Protein AF-A0A3S5FDY9-F1 (afdb_monomer_lite)

pLDDT: mean 87.56, std 14.39, range [46.91, 98.69]

InterPro domains:
  IPR011762 Acetyl-coenzyme A carboxyltransferase, N-terminal [PS50980] (1-100)
  IPR029045 ClpP/crotonase-like domain superfamily [SSF52096] (1-87)
  IPR034733 Acetyl-coenzyme A carboxylase carboxyl transferase subunit beta [PF01039] (16-94)
  IPR049076 Acetyl-CoA carboxylase [PTHR45728] (1-89)

Structure (mmCIF, N/CA/C/O backbone):
data_AF-A0A3S5FDY9-F1
#
_entry.id   AF-A0A3S5FDY9-F1
#
loop_
_atom_site.group_PDB
_atom_site.id
_atom_site.type_symbol
_atom_site.label_atom_id
_atom_site.label_alt_id
_atom_site.label_comp_id
_atom_site.label_asym_id
_atom_site.label_entity_id
_atom_site.label_seq_id
_atom_site.pdbx_PDB_ins_code
_atom_site.Cartn_x
_atom_site.Cartn_y
_atom_site.Cartn_z
_atom_site.occupancy
_atom_site.B_iso_or_equiv
_atom_site.auth_seq_id
_atom_site.auth_comp_id
_atom_site.auth_asym_id
_atom_site.auth_atom_id
_atom_site.pdbx_PDB_model_num
ATOM 1 N N . MET A 1 1 ? 3.574 -2.003 -1.635 1.00 95.31 1 MET A N 1
ATO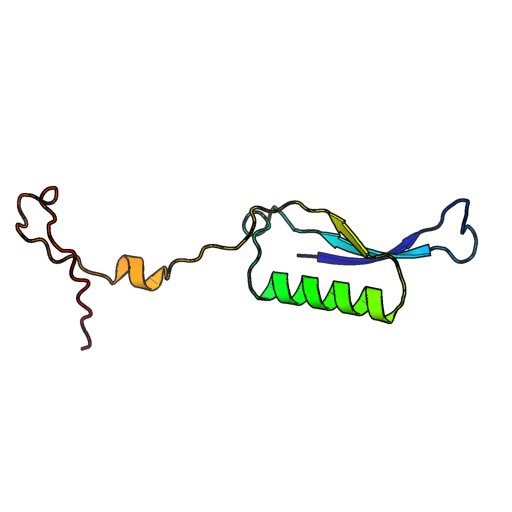M 2 C CA . MET A 1 1 ? 2.174 -1.669 -1.291 1.00 95.31 1 MET A CA 1
ATOM 3 C C . MET A 1 1 ? 1.766 -2.573 -0.151 1.00 95.31 1 MET A C 1
ATOM 5 O O . MET A 1 1 ? 1.966 -3.776 -0.273 1.00 95.31 1 MET A O 1
ATOM 9 N N . VAL A 1 2 ? 1.258 -2.017 0.942 1.00 97.00 2 VAL A N 1
ATOM 10 C CA . VAL A 1 2 ? 0.916 -2.781 2.147 1.00 97.00 2 VAL A CA 1
ATOM 11 C C . VAL A 1 2 ? -0.476 -2.380 2.616 1.00 97.00 2 VAL A C 1
ATOM 13 O O . VAL A 1 2 ? -0.866 -1.221 2.475 1.00 97.00 2 VAL A O 1
ATOM 16 N N . VAL A 1 3 ? -1.234 -3.354 3.116 1.00 98.12 3 VAL A N 1
ATOM 17 C CA . VAL A 1 3 ? -2.635 -3.195 3.515 1.00 98.12 3 VAL A CA 1
ATOM 18 C C . VAL A 1 3 ? -2.828 -3.786 4.902 1.00 98.12 3 VAL A C 1
ATOM 20 O O . VAL A 1 3 ? -2.382 -4.901 5.164 1.00 98.12 3 VAL A O 1
ATOM 23 N N . TRP A 1 4 ? -3.546 -3.067 5.758 1.00 98.44 4 TRP A N 1
ATOM 24 C CA . TRP A 1 4 ? -3.923 -3.508 7.094 1.00 98.44 4 TRP A CA 1
ATOM 25 C C . TRP A 1 4 ? -5.428 -3.396 7.290 1.00 98.44 4 TRP A C 1
ATOM 27 O O . TRP A 1 4 ? -6.060 -2.435 6.850 1.00 98.44 4 TRP A O 1
ATOM 37 N N . TYR A 1 5 ? -5.985 -4.365 8.009 1.00 98.12 5 TYR A N 1
ATOM 38 C CA . TYR A 1 5 ? -7.258 -4.209 8.696 1.00 98.12 5 TYR A CA 1
ATOM 39 C C . TYR A 1 5 ? -6.946 -3.759 10.122 1.00 98.12 5 TYR A C 1
ATOM 41 O O . TYR A 1 5 ? -6.222 -4.452 10.836 1.00 98.12 5 TYR A O 1
ATOM 49 N N . MET A 1 6 ? -7.463 -2.607 10.534 1.00 97.81 6 MET A N 1
ATOM 50 C CA . MET A 1 6 ? -7.244 -2.078 11.880 1.00 97.81 6 MET A CA 1
ATOM 51 C C . MET A 1 6 ? -8.578 -1.877 12.581 1.00 97.81 6 MET A C 1
ATOM 53 O O . MET A 1 6 ? -9.531 -1.395 11.973 1.00 97.81 6 MET A O 1
ATOM 57 N N . LEU A 1 7 ? -8.626 -2.202 13.870 1.00 97.88 7 LEU A N 1
ATOM 58 C CA . LEU A 1 7 ? -9.726 -1.832 14.749 1.00 97.88 7 LEU A CA 1
ATOM 59 C C . LEU A 1 7 ? -9.263 -0.672 15.631 1.00 97.88 7 LEU A C 1
ATOM 61 O O . LEU A 1 7 ? -8.392 -0.847 16.480 1.00 97.88 7 LEU A O 1
ATOM 65 N N . LEU A 1 8 ? -9.815 0.518 15.403 1.00 97.12 8 LEU A N 1
ATOM 66 C CA . LEU A 1 8 ? -9.441 1.725 16.134 1.00 97.12 8 LEU A CA 1
ATOM 67 C C . LEU A 1 8 ? -10.380 1.923 17.324 1.00 97.12 8 LEU A C 1
ATOM 69 O O . LEU A 1 8 ? -11.578 2.110 17.127 1.00 97.12 8 LEU A O 1
ATOM 73 N N . LEU A 1 9 ? -9.852 1.906 18.546 1.00 97.62 9 LEU A N 1
ATOM 74 C CA . LEU A 1 9 ? -10.603 2.335 19.726 1.00 97.62 9 LEU A CA 1
ATOM 75 C C . LEU A 1 9 ? -10.522 3.859 19.818 1.00 97.62 9 LEU A C 1
ATOM 77 O O . LEU A 1 9 ? -9.432 4.419 19.933 1.00 97.62 9 LEU A O 1
ATOM 81 N N . THR A 1 10 ? -11.668 4.527 19.737 1.00 96.12 10 THR A N 1
ATOM 82 C CA . THR A 1 10 ? -11.773 5.990 19.841 1.00 96.12 10 THR A CA 1
ATOM 83 C C . THR A 1 10 ? -12.780 6.359 20.932 1.00 96.12 10 THR A C 1
ATOM 85 O O . THR A 1 10 ? -13.579 5.500 21.316 1.00 96.12 10 THR A O 1
ATOM 88 N N . PRO A 1 11 ? -12.793 7.605 21.442 1.00 97.75 11 PRO A N 1
ATOM 89 C CA . PRO A 1 11 ? -13.803 8.043 22.410 1.00 97.75 11 PRO A CA 1
ATOM 90 C C . PRO A 1 11 ? -15.249 7.837 21.931 1.00 97.75 11 PRO A C 1
ATOM 92 O O . PRO A 1 11 ? -16.132 7.564 22.737 1.00 97.75 11 PRO A O 1
ATOM 95 N N . GLU A 1 12 ? -15.487 7.919 20.621 1.00 96.50 12 GLU A N 1
ATOM 96 C CA . GLU A 1 12 ? -16.792 7.702 19.987 1.00 96.50 12 GLU A CA 1
ATOM 97 C C . GLU A 1 12 ? -17.133 6.213 19.799 1.00 96.50 12 GLU A C 1
ATOM 99 O O . GLU A 1 12 ? -18.298 5.869 19.615 1.00 96.50 12 GLU A O 1
ATOM 104 N N . ALA A 1 13 ? -16.138 5.319 19.842 1.00 95.44 13 ALA A N 1
ATOM 105 C CA . ALA A 1 13 ? -16.307 3.870 19.722 1.00 95.44 13 ALA A CA 1
ATOM 106 C C . ALA A 1 13 ? -15.406 3.093 20.715 1.00 95.44 13 ALA A C 1
ATOM 108 O O . ALA A 1 13 ? -14.558 2.303 20.290 1.00 95.44 13 ALA A O 1
ATOM 109 N N . PRO A 1 14 ? -15.569 3.279 22.041 1.00 95.69 14 PRO A N 1
ATOM 110 C CA . PRO A 1 14 ? -14.603 2.796 23.032 1.00 95.69 14 PRO A CA 1
ATOM 111 C C . PRO A 1 14 ? -14.704 1.291 23.324 1.00 95.69 14 PRO A C 1
ATOM 113 O O . PRO A 1 14 ? -13.743 0.702 23.808 1.00 95.69 14 PRO A O 1
ATOM 116 N N . VAL A 1 15 ? -15.853 0.663 23.043 1.00 95.50 15 VAL A N 1
ATOM 117 C CA . VAL A 1 15 ? -16.102 -0.762 23.343 1.00 95.50 15 VAL A CA 1
ATOM 118 C C . VAL A 1 15 ? -15.917 -1.638 22.106 1.00 95.50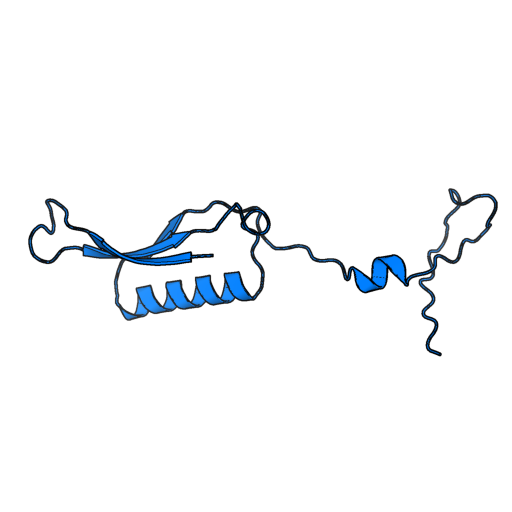 15 VAL A C 1
ATOM 120 O O . VAL A 1 15 ? -15.194 -2.627 22.143 1.00 95.50 15 VAL A O 1
ATOM 123 N N . HIS A 1 16 ? -16.566 -1.277 20.998 1.00 95.00 16 HIS A N 1
ATOM 124 C CA . HIS A 1 16 ? -16.565 -2.090 19.777 1.00 95.00 16 HIS A CA 1
ATOM 125 C C . HIS A 1 16 ? -15.503 -1.663 18.758 1.00 95.00 16 HIS A C 1
ATOM 127 O O . HIS A 1 16 ? -15.232 -2.411 17.822 1.00 95.00 16 HIS A O 1
ATOM 133 N N . GLY A 1 17 ? -14.894 -0.487 18.941 1.00 97.38 17 GLY A N 1
ATOM 134 C CA . GLY A 1 17 ? -13.959 0.099 17.990 1.00 97.38 17 GLY A CA 1
ATOM 135 C C . GLY A 1 17 ? -14.593 0.464 16.649 1.00 97.38 17 GLY A C 1
ATOM 136 O O . GLY A 1 17 ? -15.761 0.191 16.365 1.00 97.38 17 GLY A O 1
ATOM 137 N N . ARG A 1 18 ? -13.790 1.093 15.794 1.00 97.44 18 ARG A N 1
ATOM 138 C CA . ARG A 1 18 ? -14.128 1.395 14.407 1.00 97.44 18 ARG A CA 1
ATOM 139 C C . ARG A 1 18 ? -13.175 0.641 13.479 1.00 97.44 18 ARG A C 1
ATOM 141 O O . ARG A 1 18 ? -11.983 0.955 13.465 1.00 97.44 18 ARG A O 1
ATOM 148 N N . PRO A 1 19 ? -13.660 -0.34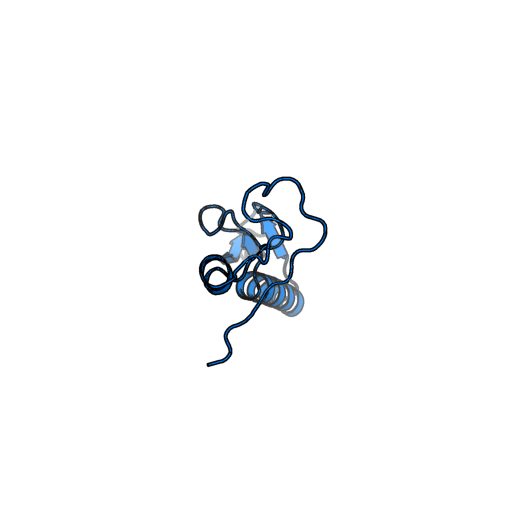5 12.709 1.00 98.00 19 PRO A N 1
ATOM 149 C C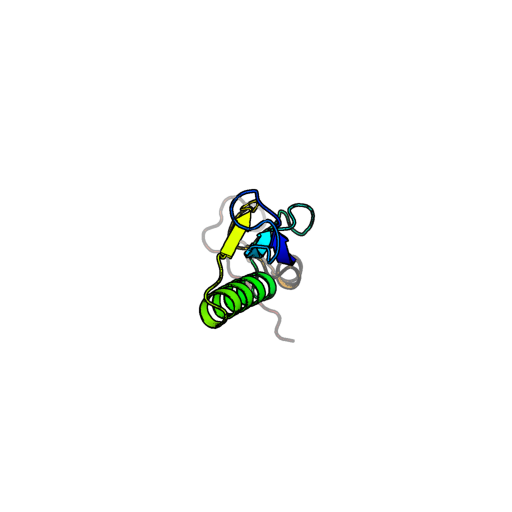A . PRO A 1 19 ? -12.826 -1.038 11.741 1.00 98.00 19 PRO A CA 1
ATOM 150 C C . PRO A 1 19 ? -12.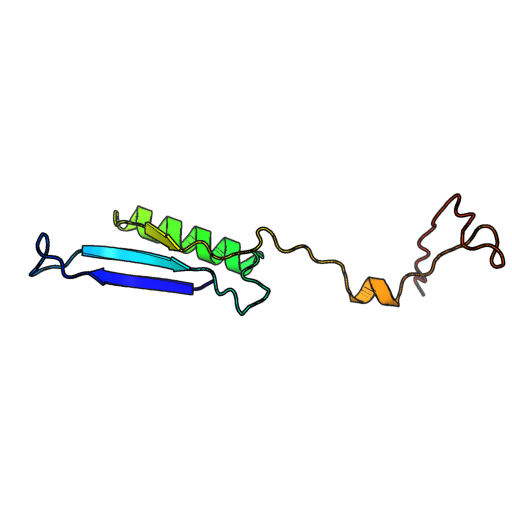501 -0.126 10.558 1.00 98.00 19 PRO A C 1
ATOM 152 O O . PRO A 1 19 ? -13.362 0.616 10.085 1.00 98.00 19 PRO A O 1
ATOM 155 N N . VAL A 1 20 ? -11.267 -0.194 10.068 1.00 98.25 20 VAL A N 1
ATOM 156 C CA . VAL A 1 20 ? -10.807 0.517 8.870 1.00 98.25 20 VAL A CA 1
ATOM 157 C C . VAL A 1 20 ? -9.879 -0.374 8.047 1.00 98.25 20 VAL A C 1
ATOM 159 O O . VAL A 1 20 ? -9.148 -1.205 8.591 1.00 98.25 20 VAL A O 1
ATOM 162 N N . ILE A 1 21 ? -9.870 -0.165 6.732 1.00 98.69 21 ILE A N 1
ATOM 163 C CA . ILE A 1 21 ? -8.783 -0.639 5.870 1.00 98.69 21 ILE A CA 1
ATOM 164 C C . ILE A 1 21 ? -7.794 0.510 5.686 1.00 98.69 21 ILE A C 1
ATOM 166 O O . ILE A 1 21 ? -8.167 1.563 5.170 1.00 98.69 21 ILE A O 1
ATOM 170 N N . LEU A 1 22 ? -6.538 0.303 6.074 1.00 98.38 22 LEU A N 1
ATOM 171 C CA . LEU A 1 22 ? -5.435 1.222 5.801 1.00 98.38 22 LEU A CA 1
ATOM 172 C C . LEU A 1 22 ? -4.566 0.650 4.688 1.00 98.38 22 LEU A C 1
ATOM 174 O O . LEU A 1 22 ? -4.211 -0.526 4.719 1.00 98.38 22 LEU A O 1
ATOM 178 N N . ILE A 1 23 ? -4.191 1.483 3.728 1.00 98.12 23 ILE A N 1
ATOM 179 C CA . ILE A 1 23 ? -3.250 1.132 2.670 1.00 98.12 23 ILE A CA 1
ATOM 180 C C . ILE A 1 23 ? -2.149 2.184 2.583 1.00 98.12 23 ILE A C 1
ATOM 182 O O . ILE A 1 23 ? -2.406 3.380 2.720 1.00 98.12 23 ILE A O 1
ATOM 186 N N . SER A 1 24 ? -0.919 1.736 2.354 1.00 97.81 24 SER A N 1
ATOM 187 C CA . SER A 1 24 ? 0.233 2.612 2.151 1.00 97.81 24 SER A CA 1
ATOM 188 C C . SER A 1 24 ? 1.143 2.070 1.061 1.00 97.81 24 SER A C 1
ATOM 190 O O . SER A 1 24 ? 1.355 0.856 0.925 1.00 97.81 24 SER A O 1
ATOM 192 N N . ASN A 1 25 ? 1.748 2.984 0.311 1.00 97.38 25 ASN A N 1
ATOM 193 C CA . ASN A 1 25 ? 2.936 2.653 -0.461 1.00 97.38 25 ASN A CA 1
ATOM 194 C C . ASN A 1 25 ? 4.101 2.352 0.494 1.00 97.38 25 ASN A C 1
ATOM 196 O O . ASN A 1 25 ? 4.147 2.860 1.614 1.00 97.38 25 ASN A O 1
ATOM 200 N N . ASP A 1 26 ? 5.048 1.544 0.025 1.00 95.88 26 ASP A N 1
ATOM 201 C CA . ASP A 1 26 ? 6.353 1.401 0.665 1.00 95.88 26 ASP A CA 1
ATOM 202 C C . ASP A 1 26 ? 7.364 2.129 -0.219 1.00 95.88 26 ASP A C 1
ATOM 204 O O . ASP A 1 26 ? 7.678 1.663 -1.316 1.00 95.88 26 ASP A O 1
ATOM 208 N N . VAL A 1 27 ? 7.820 3.298 0.231 1.00 95.25 27 VAL A N 1
ATOM 209 C CA . VAL A 1 27 ? 8.729 4.147 -0.549 1.00 95.25 27 VAL A CA 1
ATOM 210 C C . VAL A 1 27 ? 10.115 3.517 -0.704 1.00 95.25 27 VAL A C 1
ATOM 212 O O . VAL A 1 27 ? 10.817 3.802 -1.673 1.00 95.25 27 VAL A O 1
ATOM 215 N N . THR A 1 28 ? 10.501 2.606 0.193 1.00 95.56 28 THR A N 1
ATOM 216 C CA . THR A 1 28 ? 11.793 1.911 0.118 1.00 95.56 28 THR A CA 1
ATOM 217 C C . THR A 1 28 ? 11.825 0.895 -1.028 1.00 95.56 28 THR A C 1
ATOM 219 O O . THR A 1 28 ? 12.887 0.583 -1.565 1.00 95.56 28 THR A O 1
ATOM 222 N N . LEU A 1 29 ? 10.652 0.442 -1.485 1.00 94.25 29 LEU A N 1
ATOM 223 C CA . LEU A 1 29 ? 10.506 -0.481 -2.602 1.00 94.25 29 LEU A CA 1
ATOM 224 C C . LEU A 1 29 ? 10.179 0.274 -3.889 1.00 94.25 29 LEU A C 1
ATOM 226 O O . LEU A 1 29 ? 9.054 0.722 -4.107 1.00 94.25 29 LEU A O 1
ATOM 230 N N . LYS A 1 30 ? 11.169 0.378 -4.785 1.00 93.38 30 LYS A N 1
ATOM 231 C CA . LYS A 1 30 ? 11.022 1.012 -6.111 1.00 93.38 30 LYS A CA 1
ATOM 232 C C . LYS A 1 30 ? 10.401 2.418 -6.025 1.00 93.38 30 LYS A C 1
ATOM 234 O O . LYS A 1 30 ? 9.521 2.748 -6.825 1.00 93.38 30 LYS A O 1
ATOM 239 N N . ALA A 1 31 ? 10.826 3.207 -5.034 1.00 93.31 31 ALA A N 1
ATOM 240 C CA . ALA A 1 31 ? 10.319 4.553 -4.743 1.00 93.31 31 ALA A CA 1
ATOM 241 C C . ALA A 1 31 ? 8.792 4.622 -4.504 1.00 93.31 31 ALA A C 1
ATOM 243 O O . ALA A 1 31 ? 8.163 5.653 -4.730 1.00 93.31 31 ALA A O 1
ATOM 244 N N . GLY A 1 32 ? 8.165 3.510 -4.107 1.00 94.19 32 GLY A N 1
ATOM 245 C CA . GLY A 1 32 ? 6.715 3.423 -3.937 1.00 94.19 32 GLY A CA 1
ATOM 246 C C . GLY A 1 32 ? 5.920 3.416 -5.246 1.00 94.19 32 GLY A C 1
ATOM 247 O O . GLY A 1 32 ? 4.697 3.542 -5.194 1.00 94.19 32 GLY A O 1
ATOM 248 N N . SER A 1 33 ? 6.580 3.263 -6.401 1.00 95.88 33 SER A N 1
ATOM 249 C CA . SER A 1 33 ? 5.941 3.285 -7.725 1.00 95.88 33 SER A CA 1
ATOM 250 C C . SER A 1 33 ? 4.894 2.183 -7.919 1.00 95.88 33 SER A C 1
ATOM 252 O O . SER A 1 33 ? 5.061 1.039 -7.474 1.00 95.88 33 SER A O 1
ATOM 254 N N . PHE A 1 34 ? 3.846 2.515 -8.669 1.00 96.44 34 PHE A N 1
ATOM 255 C CA . PHE A 1 34 ? 2.750 1.621 -9.024 1.00 96.44 34 PHE A CA 1
ATOM 256 C C . PHE A 1 34 ? 3.117 0.730 -10.209 1.00 96.44 34 PHE A C 1
ATOM 258 O O . PHE A 1 34 ? 3.286 1.205 -11.331 1.00 96.44 34 PHE A O 1
ATOM 265 N N . GLY A 1 35 ? 3.259 -0.570 -9.960 1.00 95.06 35 GLY A N 1
ATOM 266 C CA . GLY A 1 35 ? 3.215 -1.583 -11.006 1.00 95.06 35 GLY A CA 1
ATOM 267 C C . GLY A 1 35 ? 1.960 -2.453 -10.893 1.00 95.06 35 GLY A C 1
ATOM 268 O O . GLY A 1 35 ? 1.168 -2.282 -9.966 1.00 95.06 35 GLY A O 1
ATOM 269 N N . PRO A 1 36 ? 1.813 -3.457 -11.775 1.00 95.38 36 PRO A N 1
ATOM 270 C CA . PRO A 1 36 ? 0.593 -4.265 -11.851 1.00 95.38 36 PRO A CA 1
ATOM 271 C C . PRO A 1 36 ? 0.204 -4.959 -10.537 1.00 95.38 36 PRO A C 1
ATOM 273 O O . PRO A 1 36 ? -0.976 -5.086 -10.218 1.00 95.38 36 PRO A O 1
ATOM 276 N N . ALA A 1 37 ? 1.190 -5.403 -9.751 1.00 95.50 37 ALA A N 1
ATOM 277 C CA . ALA A 1 37 ? 0.945 -6.048 -8.462 1.00 95.50 37 ALA A CA 1
ATOM 278 C C . ALA A 1 37 ? 0.462 -5.045 -7.398 1.00 95.50 37 ALA A C 1
ATOM 280 O O . ALA A 1 37 ? -0.444 -5.346 -6.613 1.00 95.50 37 ALA A O 1
ATOM 281 N N . GLU A 1 38 ? 1.048 -3.846 -7.376 1.00 97.19 38 GLU A N 1
ATOM 282 C CA . GLU A 1 38 ? 0.640 -2.764 -6.484 1.00 97.19 38 GLU A CA 1
ATOM 283 C C . GLU A 1 38 ? -0.762 -2.247 -6.830 1.00 97.19 38 GLU A C 1
ATOM 285 O O . GLU A 1 38 ? -1.582 -2.102 -5.921 1.00 97.19 38 GLU A O 1
ATOM 290 N N . ASP A 1 39 ? -1.064 -2.072 -8.121 1.00 96.81 39 ASP A N 1
ATOM 291 C CA . ASP A 1 39 ? -2.392 -1.696 -8.624 1.00 96.81 39 ASP A CA 1
ATOM 292 C C . ASP A 1 39 ? -3.454 -2.723 -8.220 1.00 96.81 39 ASP A C 1
ATOM 294 O O . ASP A 1 39 ? -4.508 -2.373 -7.680 1.00 96.81 39 ASP A O 1
ATOM 298 N N . LEU A 1 40 ? -3.165 -4.016 -8.415 1.00 98.06 40 LEU A N 1
ATOM 299 C CA . LEU A 1 40 ? -4.080 -5.090 -8.037 1.00 98.06 40 LEU A CA 1
ATOM 300 C C . LEU A 1 40 ? -4.344 -5.087 -6.528 1.00 98.06 40 LEU A C 1
ATOM 302 O O . LEU A 1 40 ? -5.497 -5.177 -6.103 1.00 98.06 40 LEU A O 1
ATOM 306 N N . THR A 1 41 ? -3.296 -4.942 -5.715 1.00 97.81 41 THR A N 1
ATOM 307 C CA . THR A 1 41 ? -3.415 -4.866 -4.251 1.00 97.81 41 THR A CA 1
ATOM 308 C C . THR A 1 41 ? -4.299 -3.692 -3.831 1.00 97.81 41 THR A C 1
ATOM 310 O O . THR A 1 41 ? -5.216 -3.857 -3.022 1.00 97.81 41 THR A O 1
ATOM 313 N N . PHE A 1 42 ? -4.080 -2.523 -4.434 1.00 97.75 42 PHE A N 1
ATOM 314 C CA . PHE A 1 42 ? -4.845 -1.308 -4.173 1.00 97.75 42 PHE A CA 1
ATOM 315 C C . PHE A 1 42 ? -6.331 -1.468 -4.522 1.00 97.75 42 PHE A C 1
ATOM 317 O O . PHE A 1 42 ? -7.205 -1.184 -3.696 1.00 97.75 42 PHE A O 1
ATOM 324 N N . VAL A 1 43 ? -6.634 -2.014 -5.704 1.00 98.06 43 VAL A N 1
ATOM 325 C CA . VAL A 1 43 ? -8.013 -2.284 -6.141 1.00 98.06 43 VAL A CA 1
ATOM 326 C C . VAL A 1 43 ? -8.700 -3.291 -5.220 1.00 98.06 43 VAL A C 1
ATOM 328 O O . VAL A 1 43 ? -9.849 -3.077 -4.828 1.00 98.06 43 VAL A O 1
ATOM 331 N N . ARG A 1 44 ? -8.021 -4.377 -4.836 1.00 98.31 44 ARG A N 1
ATOM 332 C CA . ARG A 1 44 ? -8.603 -5.414 -3.969 1.00 98.31 44 ARG A CA 1
ATOM 333 C C . ARG A 1 44 ? -8.881 -4.898 -2.559 1.00 98.31 44 ARG A C 1
ATOM 335 O O . ARG A 1 44 ? -9.956 -5.187 -2.031 1.00 98.31 44 ARG A O 1
ATOM 342 N N . ALA A 1 45 ? -7.990 -4.085 -1.992 1.00 98.25 45 ALA A N 1
ATOM 343 C CA . ALA A 1 45 ? -8.211 -3.418 -0.708 1.00 98.25 45 ALA A CA 1
ATOM 344 C C . ALA A 1 45 ? -9.415 -2.464 -0.761 1.00 98.25 45 ALA A C 1
ATOM 346 O O . ALA A 1 45 ? -10.281 -2.495 0.113 1.00 98.25 45 ALA A O 1
ATOM 347 N N . SER A 1 46 ? -9.515 -1.676 -1.834 1.00 98.19 46 SER A N 1
ATOM 348 C CA . SER A 1 46 ? -10.631 -0.758 -2.070 1.00 98.19 46 SER A CA 1
ATOM 349 C C . SER A 1 46 ? -11.971 -1.501 -2.217 1.00 98.19 46 SER A C 1
ATOM 351 O O . SER A 1 46 ? -12.986 -1.107 -1.640 1.00 98.19 46 SER A O 1
ATOM 353 N N . GLN A 1 47 ? -11.982 -2.625 -2.942 1.00 98.56 47 GLN A N 1
ATOM 354 C CA . GLN A 1 47 ? -13.157 -3.494 -3.063 1.00 98.56 47 GLN A CA 1
ATOM 355 C C . GLN A 1 47 ? -13.552 -4.120 -1.721 1.00 98.56 47 GLN A C 1
ATOM 357 O O . GLN A 1 47 ? -14.741 -4.204 -1.425 1.00 98.56 47 GLN A O 1
ATOM 362 N N . LEU A 1 48 ? -12.581 -4.562 -0.916 1.00 98.44 48 LEU A N 1
ATOM 363 C CA . LEU A 1 48 ? -12.839 -5.132 0.405 1.00 98.44 48 LEU A CA 1
ATOM 364 C C . LEU A 1 48 ? -13.503 -4.111 1.334 1.00 98.44 48 LEU A C 1
ATOM 366 O O . LEU A 1 48 ? -14.534 -4.425 1.919 1.00 98.44 48 LEU A O 1
ATOM 370 N N . ALA A 1 49 ? -12.969 -2.891 1.414 1.00 98.50 49 ALA A N 1
ATOM 371 C CA . ALA A 1 49 ? -13.541 -1.842 2.254 1.00 98.50 49 ALA A CA 1
ATOM 372 C C . ALA A 1 49 ? -14.991 -1.508 1.864 1.00 98.50 49 ALA A C 1
ATOM 374 O O . ALA A 1 49 ? -15.857 -1.435 2.733 1.00 98.50 49 ALA A O 1
ATOM 375 N N . ARG A 1 50 ? -15.281 -1.410 0.554 1.00 98.50 50 ARG A N 1
ATOM 376 C CA . ARG A 1 50 ? -16.655 -1.221 0.054 1.00 98.50 50 ARG A CA 1
ATOM 377 C C . ARG A 1 50 ? -17.582 -2.376 0.417 1.00 98.50 50 ARG A C 1
ATOM 379 O O . ARG A 1 50 ? -18.706 -2.121 0.827 1.00 98.50 50 ARG A O 1
ATOM 386 N N . ARG A 1 51 ? -17.128 -3.629 0.288 1.00 98.50 51 ARG A N 1
ATOM 387 C CA . ARG A 1 51 ? -17.935 -4.803 0.669 1.00 98.50 51 ARG A CA 1
ATOM 388 C C . ARG A 1 51 ? -18.254 -4.832 2.162 1.00 98.50 51 ARG A C 1
ATOM 390 O O . ARG A 1 51 ? -19.343 -5.248 2.527 1.00 98.50 51 ARG A O 1
ATOM 397 N N . LEU A 1 52 ? -17.309 -4.417 3.002 1.00 98.12 52 LEU A N 1
ATOM 398 C CA . LEU A 1 52 ? -17.482 -4.372 4.454 1.00 98.12 52 LEU A CA 1
ATOM 399 C C . LEU A 1 52 ? -18.247 -3.126 4.929 1.00 98.12 52 LEU A C 1
ATOM 401 O O . LEU A 1 52 ? -18.665 -3.082 6.080 1.00 98.12 52 LEU A O 1
ATOM 405 N N . GLY A 1 53 ? -18.412 -2.110 4.076 1.00 98.12 53 GLY A N 1
ATOM 406 C CA . GLY A 1 53 ? -19.027 -0.837 4.457 1.00 98.12 53 GLY A CA 1
ATOM 407 C C . GLY A 1 53 ? -18.185 -0.021 5.445 1.00 98.12 53 GLY A C 1
ATOM 408 O O . GLY A 1 53 ? -18.737 0.767 6.208 1.00 98.12 53 GLY A O 1
ATOM 409 N N . ILE A 1 54 ? -16.859 -0.211 5.455 1.00 98.31 54 ILE A N 1
ATOM 410 C CA . ILE A 1 54 ? -15.945 0.429 6.416 1.00 98.31 54 ILE A CA 1
ATOM 411 C C . ILE A 1 54 ? -15.053 1.483 5.744 1.00 98.31 54 ILE A C 1
ATOM 413 O O . ILE A 1 54 ? -14.791 1.386 4.541 1.00 98.31 54 ILE A O 1
ATOM 417 N N . PRO A 1 55 ? -14.553 2.486 6.494 1.00 98.06 55 PRO A N 1
ATOM 418 C CA . PRO A 1 55 ? -13.636 3.480 5.951 1.00 98.06 55 PRO A CA 1
ATOM 419 C C . PRO A 1 55 ? -12.377 2.858 5.339 1.00 98.06 55 PRO A C 1
ATOM 421 O O . PRO A 1 55 ? -11.801 1.903 5.867 1.00 98.06 55 PRO A O 1
ATOM 424 N N . TRP A 1 56 ? -11.934 3.459 4.238 1.00 97.75 56 TRP A N 1
ATOM 425 C CA . TRP A 1 56 ? -10.707 3.118 3.532 1.00 97.75 56 TRP A CA 1
ATOM 426 C C . TRP A 1 56 ? -9.782 4.335 3.535 1.00 97.75 56 TRP A C 1
ATOM 428 O O . TRP A 1 56 ? -10.160 5.398 3.042 1.00 97.75 56 TRP A O 1
ATOM 438 N N . ILE A 1 57 ? -8.598 4.189 4.128 1.00 98.06 57 ILE A N 1
ATOM 439 C CA . ILE A 1 57 ? -7.626 5.266 4.336 1.00 98.06 57 ILE A CA 1
ATOM 440 C C . ILE A 1 57 ? -6.379 4.949 3.519 1.00 98.06 57 ILE A C 1
ATOM 442 O O . ILE A 1 57 ? -5.813 3.865 3.649 1.00 98.06 57 ILE A O 1
ATOM 446 N N . TYR A 1 58 ? -5.934 5.905 2.707 1.00 97.94 58 TYR A N 1
ATOM 447 C CA . TYR A 1 58 ? -4.740 5.765 1.882 1.00 97.94 58 TYR A CA 1
ATOM 448 C C . TYR A 1 58 ? -3.662 6.774 2.277 1.00 97.94 58 TYR A C 1
ATOM 450 O O . TYR A 1 58 ? -3.853 7.983 2.154 1.00 97.94 58 TYR A O 1
ATOM 458 N N . LEU A 1 59 ? -2.514 6.260 2.720 1.00 97.38 59 LEU A N 1
ATOM 459 C CA . LEU A 1 59 ? -1.297 7.033 2.951 1.00 97.38 59 LEU A CA 1
ATOM 460 C C . LEU A 1 59 ? -0.466 7.047 1.664 1.00 97.38 59 LEU A C 1
ATOM 462 O O . LEU A 1 59 ? 0.243 6.091 1.340 1.00 97.38 59 LEU A O 1
ATOM 466 N N . SER A 1 60 ? -0.599 8.133 0.905 1.00 96.50 60 SER A N 1
ATOM 467 C CA . SER A 1 60 ? 0.072 8.288 -0.384 1.00 96.50 60 SER A CA 1
ATOM 468 C C . SER A 1 60 ? 1.525 8.720 -0.199 1.00 96.50 60 SER A C 1
ATOM 470 O O . SER A 1 60 ? 1.794 9.856 0.183 1.00 96.50 60 SER A O 1
ATOM 472 N N . SER A 1 61 ? 2.458 7.826 -0.524 1.00 94.19 61 SER A N 1
ATOM 473 C CA . SER A 1 61 ? 3.901 8.104 -0.551 1.00 94.19 61 SER A CA 1
ATOM 474 C C . SER A 1 61 ? 4.551 7.358 -1.719 1.00 94.19 61 SER A C 1
ATOM 476 O O . SER A 1 61 ? 5.094 6.264 -1.575 1.00 94.19 61 SER A O 1
ATOM 478 N N . ASN A 1 62 ? 4.393 7.901 -2.925 1.00 95.38 62 ASN A N 1
ATOM 479 C CA . ASN A 1 62 ? 4.794 7.245 -4.169 1.00 95.38 62 ASN A CA 1
ATOM 480 C C . ASN A 1 62 ? 5.278 8.240 -5.223 1.00 95.38 62 ASN A C 1
ATOM 482 O O . ASN A 1 62 ? 5.062 9.444 -5.115 1.00 95.38 62 ASN A O 1
ATOM 486 N N . THR A 1 63 ? 5.883 7.693 -6.275 1.00 94.75 63 THR A N 1
ATOM 487 C CA . THR A 1 63 ? 6.361 8.411 -7.464 1.00 94.75 63 THR A CA 1
ATOM 488 C C . THR A 1 63 ? 5.478 8.195 -8.700 1.00 94.75 63 THR A C 1
ATOM 490 O O . THR A 1 63 ? 5.917 8.421 -9.824 1.00 94.75 63 THR A O 1
ATOM 493 N N . GLY A 1 64 ? 4.226 7.760 -8.516 1.00 93.56 64 GLY A N 1
ATOM 494 C CA . GLY A 1 64 ? 3.298 7.477 -9.613 1.00 93.56 64 GLY A CA 1
ATOM 495 C C . GLY A 1 64 ? 3.553 6.141 -10.321 1.00 93.56 64 GLY A C 1
ATOM 496 O O . GLY A 1 64 ? 3.999 5.167 -9.708 1.00 93.56 64 GLY A O 1
ATOM 497 N N . ALA A 1 65 ? 3.204 6.073 -11.609 1.00 93.00 65 ALA A N 1
ATOM 498 C CA . ALA A 1 65 ? 3.283 4.852 -12.409 1.00 93.00 65 ALA A CA 1
ATOM 499 C C . ALA A 1 65 ? 4.734 4.404 -12.639 1.00 93.00 65 ALA A C 1
ATOM 501 O O . ALA A 1 65 ? 5.623 5.202 -12.937 1.00 93.00 65 ALA A O 1
ATOM 502 N N . ARG A 1 66 ? 4.976 3.097 -12.540 1.00 92.00 66 ARG A N 1
ATOM 503 C CA . ARG A 1 66 ? 6.294 2.511 -12.772 1.00 92.00 66 ARG A CA 1
ATOM 504 C C . ARG A 1 66 ? 6.609 2.493 -14.263 1.00 92.00 66 ARG A C 1
ATOM 506 O O . ARG A 1 66 ? 6.084 1.670 -15.007 1.00 92.00 66 ARG A O 1
ATOM 513 N N . ILE A 1 67 ? 7.540 3.345 -14.675 1.00 87.38 67 ILE A N 1
ATOM 514 C CA . ILE A 1 67 ? 8.105 3.318 -16.024 1.00 87.38 67 ILE A CA 1
ATOM 515 C C . ILE A 1 67 ? 9.145 2.196 -16.083 1.00 87.38 67 ILE A C 1
ATOM 517 O O . ILE A 1 67 ? 10.103 2.189 -15.307 1.00 87.38 67 ILE A O 1
ATOM 521 N N . ARG A 1 68 ? 8.961 1.234 -16.991 1.00 78.19 68 ARG A N 1
ATOM 522 C CA . ARG A 1 68 ? 9.922 0.151 -17.229 1.00 78.19 68 ARG A CA 1
ATOM 523 C C . ARG A 1 68 ? 10.339 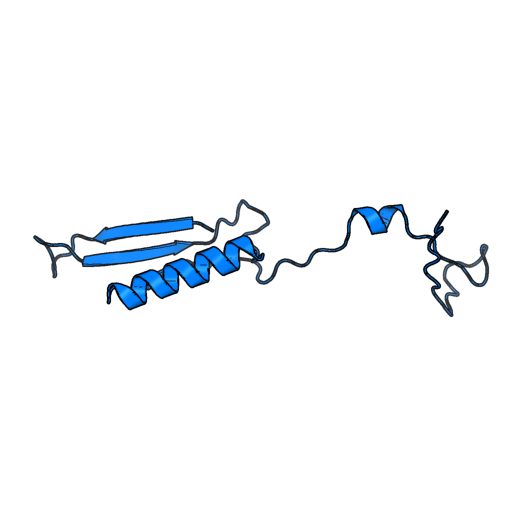0.160 -18.693 1.00 78.19 68 ARG A C 1
ATOM 525 O O . ARG A 1 68 ? 9.490 0.163 -19.575 1.00 78.19 68 ARG A O 1
ATOM 532 N N . LEU A 1 69 ? 11.645 0.146 -18.930 1.00 79.44 69 LEU A N 1
ATOM 533 C CA . LEU A 1 69 ? 12.217 -0.209 -20.225 1.00 79.44 69 LEU A CA 1
ATOM 534 C C . LEU A 1 69 ? 12.580 -1.695 -20.200 1.00 79.44 69 LEU A C 1
ATOM 536 O O . LEU A 1 69 ? 12.853 -2.248 -19.134 1.00 79.44 69 LEU A O 1
ATOM 540 N N . ALA A 1 70 ? 12.588 -2.342 -21.360 1.00 79.62 70 ALA A N 1
ATOM 541 C CA . ALA A 1 70 ? 13.090 -3.703 -21.467 1.00 79.62 70 ALA A CA 1
ATOM 542 C C . ALA A 1 70 ? 14.620 -3.677 -21.330 1.00 79.62 70 ALA A C 1
ATOM 544 O O . ALA A 1 70 ? 15.327 -3.337 -22.276 1.00 79.62 70 ALA A O 1
ATOM 545 N N . ASP A 1 71 ? 15.126 -3.974 -20.131 1.00 80.69 71 ASP A N 1
ATOM 546 C CA . ASP A 1 71 ? 16.562 -3.894 -19.835 1.00 80.69 71 ASP A CA 1
ATOM 547 C C . ASP A 1 71 ? 17.386 -4.867 -20.691 1.00 80.69 71 ASP A C 1
ATOM 549 O O . ASP A 1 71 ? 18.481 -4.516 -21.117 1.00 80.69 71 ASP A O 1
ATOM 553 N N . GLU A 1 72 ? 16.823 -6.027 -21.035 1.00 78.69 72 GLU A N 1
ATOM 554 C CA . GLU A 1 72 ? 17.421 -6.998 -21.966 1.00 78.69 72 GLU A CA 1
ATOM 555 C C . GLU A 1 72 ? 17.621 -6.411 -23.368 1.00 78.69 72 GLU A C 1
ATOM 557 O O . GLU A 1 72 ? 18.612 -6.693 -24.037 1.00 78.69 72 GLU A O 1
ATOM 562 N N . LEU A 1 73 ? 16.707 -5.541 -23.808 1.00 79.56 73 LEU A N 1
ATOM 563 C CA . LEU A 1 73 ? 16.806 -4.925 -25.125 1.00 79.56 73 LEU A CA 1
ATOM 564 C C . LEU A 1 73 ? 17.861 -3.827 -25.149 1.00 79.56 73 LEU A C 1
ATOM 566 O O . LEU A 1 73 ? 18.461 -3.626 -26.197 1.00 79.56 73 LEU A O 1
ATOM 570 N N . LYS A 1 74 ? 18.130 -3.154 -24.018 1.00 79.00 74 LYS A N 1
ATOM 571 C CA . LYS A 1 74 ? 19.118 -2.062 -23.937 1.00 79.00 74 LYS A CA 1
ATOM 572 C C . LYS A 1 74 ? 20.534 -2.507 -24.294 1.00 79.00 74 LYS A C 1
ATOM 574 O O . LYS A 1 74 ? 21.304 -1.689 -24.780 1.00 79.00 74 LYS A O 1
ATOM 579 N N . THR A 1 75 ? 20.886 -3.760 -24.025 1.00 79.69 75 THR A N 1
ATOM 580 C CA . THR A 1 75 ? 22.212 -4.308 -24.348 1.00 79.69 75 THR A CA 1
ATOM 581 C C . THR A 1 75 ? 22.241 -5.030 -25.691 1.00 79.69 75 THR A C 1
ATOM 583 O O . THR A 1 75 ? 23.320 -5.213 -26.248 1.00 79.69 75 THR A O 1
ATOM 586 N N . ALA A 1 76 ? 21.081 -5.434 -26.212 1.00 81.12 76 ALA A N 1
ATOM 587 C CA . ALA A 1 76 ? 20.973 -6.193 -27.453 1.00 81.12 76 ALA A CA 1
ATOM 588 C C . ALA A 1 76 ? 20.802 -5.312 -28.699 1.00 81.12 76 ALA A C 1
ATOM 590 O O . ALA A 1 76 ? 21.204 -5.718 -29.790 1.00 81.12 76 ALA A O 1
ATOM 591 N N . PHE A 1 77 ? 20.207 -4.121 -28.566 1.00 79.06 77 PHE A N 1
ATOM 592 C CA . PHE A 1 77 ? 19.920 -3.283 -29.728 1.00 79.06 77 PHE A CA 1
ATOM 593 C C . PHE A 1 77 ? 21.196 -2.684 -30.332 1.00 79.06 77 PHE A C 1
ATOM 595 O O . PHE A 1 77 ? 22.089 -2.215 -29.624 1.00 79.06 77 PHE A O 1
ATOM 602 N N . ARG A 1 78 ? 21.263 -2.663 -31.665 1.00 75.75 78 ARG A N 1
ATOM 603 C CA . ARG A 1 78 ? 22.313 -1.970 -32.417 1.00 75.75 78 ARG A CA 1
ATOM 604 C C . ARG A 1 78 ? 21.744 -0.716 -33.063 1.00 75.75 78 ARG A C 1
ATOM 606 O O . ARG A 1 78 ? 20.568 -0.669 -33.417 1.00 75.75 78 ARG A O 1
ATOM 613 N N . VAL A 1 79 ? 22.591 0.298 -33.210 1.00 77.50 79 VAL A N 1
ATOM 614 C CA . VAL A 1 79 ? 22.246 1.543 -33.902 1.00 77.50 79 VAL A CA 1
ATOM 615 C C . VAL A 1 79 ? 22.912 1.543 -35.272 1.00 77.50 79 VAL A C 1
ATOM 617 O O . VAL A 1 79 ? 24.140 1.519 -35.361 1.00 77.50 79 VAL A O 1
ATOM 620 N N . ALA A 1 80 ? 22.113 1.601 -36.335 1.00 74.62 80 ALA A N 1
ATOM 621 C CA . ALA A 1 80 ? 22.611 1.824 -37.688 1.00 74.62 80 ALA A CA 1
ATOM 622 C C . ALA A 1 80 ? 22.837 3.328 -37.930 1.00 74.62 80 ALA A C 1
ATOM 624 O O . ALA A 1 80 ? 21.891 4.086 -38.148 1.00 74.62 80 ALA A O 1
ATOM 625 N N . TRP A 1 81 ? 24.093 3.774 -37.869 1.00 73.94 81 TRP A N 1
ATOM 626 C CA . TRP A 1 81 ? 24.465 5.173 -38.111 1.00 73.94 81 TRP A CA 1
ATOM 627 C C . TRP A 1 81 ? 24.599 5.461 -39.611 1.00 73.94 81 TRP A C 1
ATOM 629 O O . TRP A 1 81 ? 25.204 4.680 -40.339 1.00 73.94 81 TRP A O 1
ATOM 639 N N . ASN A 1 82 ? 24.129 6.626 -40.072 1.00 71.06 82 ASN A N 1
ATOM 640 C CA . ASN A 1 82 ? 24.287 7.045 -41.476 1.00 71.06 82 ASN A CA 1
ATOM 641 C C . ASN A 1 82 ? 25.773 7.283 -41.848 1.00 71.06 82 ASN A C 1
ATOM 643 O O . ASN A 1 82 ? 26.194 7.084 -42.985 1.00 71.06 82 ASN A O 1
ATOM 647 N N . ARG A 1 83 ? 26.594 7.682 -40.865 1.00 68.88 83 ARG A N 1
ATOM 648 C CA . ARG A 1 83 ? 28.056 7.789 -40.972 1.00 68.88 83 ARG A CA 1
ATOM 649 C C . ARG A 1 83 ? 28.701 7.418 -39.636 1.00 68.88 83 ARG A C 1
ATOM 651 O O . ARG A 1 83 ? 28.491 8.113 -38.646 1.00 68.88 83 ARG A O 1
ATOM 658 N N . GLY A 1 84 ? 29.474 6.332 -39.602 1.00 66.69 84 GLY A N 1
ATOM 659 C CA . GLY A 1 84 ? 30.099 5.833 -38.366 1.00 66.69 84 GLY A CA 1
ATOM 660 C C . GLY A 1 84 ? 31.131 6.783 -37.740 1.00 66.69 84 GLY A C 1
ATOM 661 O O . GLY A 1 84 ? 31.416 6.674 -36.554 1.00 66.69 84 GLY A O 1
ATOM 662 N N . ASP A 1 85 ? 31.660 7.735 -38.513 1.00 75.94 85 ASP A N 1
ATOM 663 C CA . ASP A 1 85 ? 32.619 8.759 -38.082 1.00 75.94 85 ASP A CA 1
ATOM 664 C C . ASP A 1 85 ? 31.960 10.016 -37.484 1.00 75.94 85 ASP A C 1
ATOM 666 O O . ASP A 1 85 ? 32.659 10.843 -36.900 1.00 75.94 85 ASP A O 1
ATOM 670 N N . LYS A 1 86 ? 30.638 10.185 -37.647 1.00 74.69 86 LYS A N 1
ATOM 671 C CA . LYS A 1 86 ? 29.880 11.380 -37.224 1.00 74.69 86 LYS A CA 1
ATOM 672 C C . LYS A 1 86 ? 28.550 11.003 -36.568 1.00 74.69 86 LYS A C 1
ATOM 674 O O . LYS A 1 86 ? 27.487 11.218 -37.166 1.00 74.69 86 LYS A O 1
ATOM 679 N N . PRO A 1 87 ? 28.590 10.425 -35.354 1.00 71.69 87 PRO A N 1
ATOM 680 C CA . PRO A 1 87 ? 27.399 9.953 -34.650 1.00 71.69 87 PRO A CA 1
ATOM 681 C C . PRO A 1 87 ? 26.400 11.072 -34.318 1.00 71.69 87 PRO A C 1
ATOM 683 O O . PRO A 1 87 ? 25.229 10.793 -34.106 1.00 71.69 87 PRO A O 1
ATOM 686 N N . GLU A 1 88 ? 26.805 12.344 -34.324 1.00 77.69 88 GLU A N 1
ATOM 687 C CA . GLU A 1 88 ? 25.920 13.499 -34.140 1.00 77.69 88 GLU A CA 1
ATOM 688 C C . GLU A 1 88 ? 25.004 13.776 -35.346 1.00 77.69 88 GLU A C 1
ATOM 690 O O . GLU A 1 88 ? 23.992 14.465 -35.214 1.00 77.69 88 GLU A O 1
ATOM 695 N N . LYS A 1 89 ? 25.320 13.229 -36.529 1.00 67.25 89 LYS A N 1
ATOM 696 C CA . LYS A 1 89 ? 24.524 13.388 -37.758 1.00 67.25 89 LYS A CA 1
ATOM 697 C C . LYS A 1 89 ? 23.548 12.230 -37.958 1.00 67.25 89 LYS A C 1
ATOM 699 O O . LYS A 1 89 ? 23.523 11.582 -39.007 1.00 67.25 89 LYS A O 1
ATOM 704 N N . VAL A 1 90 ? 22.719 11.980 -36.950 1.00 62.22 90 VAL A N 1
ATOM 705 C CA . VAL A 1 90 ? 21.635 10.995 -37.036 1.00 62.22 90 VAL A CA 1
ATOM 706 C C . VAL A 1 90 ? 20.482 11.577 -37.840 1.00 62.22 90 VAL A C 1
ATOM 708 O O . VAL A 1 90 ? 19.894 12.583 -37.459 1.00 62.22 90 VAL A O 1
ATOM 711 N N . SER A 1 91 ? 20.149 10.936 -38.956 1.00 57.72 91 SER A N 1
ATOM 712 C CA . SER A 1 91 ? 18.918 11.218 -39.715 1.00 57.72 91 SER A CA 1
ATOM 713 C C . SER A 1 91 ? 17.869 10.129 -39.508 1.00 57.72 91 SER A C 1
ATOM 715 O O . SER A 1 91 ? 16.691 10.448 -39.498 1.00 57.72 91 SER A O 1
ATOM 717 N N . ASN A 1 92 ? 18.295 8.879 -39.280 1.00 57.38 92 ASN A N 1
ATOM 718 C CA . ASN A 1 92 ? 17.439 7.726 -39.011 1.00 57.38 92 ASN A CA 1
ATOM 719 C C . ASN A 1 92 ? 18.131 6.795 -38.002 1.00 57.38 92 ASN A C 1
ATOM 721 O O . ASN A 1 92 ? 19.329 6.550 -38.126 1.00 57.38 92 ASN A O 1
ATOM 725 N N . ILE A 1 93 ? 17.380 6.281 -37.025 1.00 58.22 93 ILE A N 1
ATOM 726 C CA . ILE A 1 93 ? 17.805 5.190 -36.137 1.00 58.22 93 ILE A CA 1
ATOM 727 C C . ILE A 1 93 ? 17.026 3.954 -36.579 1.00 58.22 93 ILE A C 1
ATOM 729 O O . ILE A 1 93 ? 15.837 3.843 -36.286 1.00 58.22 93 ILE A O 1
ATOM 733 N N . CYS A 1 94 ? 17.676 3.036 -37.292 1.00 55.75 94 CYS A N 1
ATOM 734 C CA . CYS A 1 94 ? 17.131 1.695 -37.489 1.00 55.75 94 CYS A CA 1
ATOM 735 C C . CYS A 1 94 ? 17.604 0.816 -36.330 1.00 55.75 94 CYS A C 1
ATOM 737 O O . CYS A 1 94 ? 18.807 0.697 -36.092 1.00 55.75 94 CYS A O 1
ATOM 739 N N . ILE A 1 95 ? 16.648 0.240 -35.600 1.00 60.50 95 ILE A N 1
ATOM 740 C CA . ILE A 1 95 ? 16.906 -0.816 -34.623 1.00 60.50 95 ILE A CA 1
ATOM 741 C C . ILE A 1 95 ? 16.899 -2.126 -35.409 1.00 60.50 95 ILE A C 1
ATOM 743 O O . ILE A 1 95 ? 15.834 -2.598 -35.808 1.00 60.50 95 ILE A O 1
ATOM 747 N N . GLU A 1 96 ? 18.081 -2.672 -35.682 1.00 57.81 96 GLU A N 1
ATOM 748 C CA . GLU A 1 96 ? 18.214 -3.988 -36.308 1.00 57.81 96 GLU A CA 1
ATOM 749 C C . GLU A 1 96 ? 18.137 -5.084 -35.241 1.00 57.81 96 GLU A C 1
ATOM 751 O O . GLU A 1 96 ? 18.781 -5.000 -34.192 1.00 57.81 96 GLU A O 1
ATOM 756 N N . TRP A 1 97 ? 17.330 -6.106 -35.522 1.00 57.34 97 TRP A N 1
ATOM 757 C CA . TRP A 1 97 ? 17.199 -7.312 -34.715 1.00 57.34 97 TRP A CA 1
ATOM 758 C C . TRP A 1 97 ? 17.860 -8.456 -35.480 1.00 57.34 97 TRP A C 1
ATOM 760 O O . TRP A 1 97 ? 17.375 -8.826 -36.547 1.00 57.34 97 TRP A O 1
ATOM 770 N N . ASP A 1 98 ? 18.946 -9.012 -34.945 1.00 49.16 98 ASP A N 1
ATOM 771 C CA . ASP A 1 98 ? 19.520 -10.261 -35.454 1.00 49.16 98 ASP A CA 1
ATOM 772 C C . ASP A 1 98 ? 18.602 -11.405 -34.990 1.00 49.16 98 ASP A C 1
ATOM 774 O O . ASP A 1 98 ? 18.727 -11.936 -33.884 1.00 49.16 98 ASP A O 1
ATOM 778 N N . LEU A 1 99 ? 17.585 -11.713 -35.796 1.00 47.69 99 LEU A N 1
ATOM 779 C CA . LEU A 1 99 ? 16.862 -12.976 -35.695 1.00 47.69 99 LEU A CA 1
ATOM 780 C C . LEU A 1 99 ? 17.757 -14.014 -36.372 1.00 47.69 99 LEU A C 1
ATOM 782 O O . LEU A 1 99 ? 17.749 -14.114 -37.597 1.00 47.69 99 LEU A O 1
ATOM 786 N N . GLY A 1 100 ? 18.585 -14.686 -35.569 1.00 46.91 100 GLY A N 1
ATOM 787 C CA . GLY A 1 100 ? 19.412 -15.805 -36.027 1.00 46.91 100 GLY A CA 1
ATOM 788 C C . GLY A 1 100 ? 18.610 -16.894 -36.728 1.00 46.91 100 GLY A C 1
ATOM 789 O O . GLY A 1 100 ? 17.416 -17.072 -36.386 1.00 46.91 100 GLY A O 1
#

Organism: NCBI:txid117903

Foldseek 3Di:
DDKDWDFAQDPVRNDRGATEIEDEFDCVPLNSADDPVNVVVVVVSVVVCVVVVGYYHYDDGHDYHDDDDPPVVVVQWDFDAPDPVCNVPRPDTDTDDPPD

Radius of gyration: 24.18 Å; chains: 1; bounding box: 52×29×65 Å

Sequence (100 aa):
MVVWYMLLLTPEAPVHGRPVILISNDVTLKAGSFGPAEDLTFVRASQLARRLGIPWIYLSSNTGARIRLADELKTAFRVAWNRGDKPEKVSNICIEWDLG

Secondary structure (DSSP, 8-state):
-EEEEEEEEETTEEEEEEEEEEEE--TTTGGG-B-HHHHHHHHHHHHHHHHHT--EEEE----SB-----HHHHHH-EEE-S-TT-TT--S--EEE----